Protein AF-A0A0G4P5C7-F1 (afdb_monomer)

Sequence (158 aa):
MKSLSASWAAWSMAIFPAPPMVFSNWACFKCDLNGTFTEAAMAMLKRGLDIGYDRLTLDDCWMVHDCVEDGSLEWDTDKFPHGIPWLANYMKSNGLHLGIYQDPGLRIRRVGASLGGLRYQQPGYDNDPDFLIAGQPSLSWNKEKDPTLRSGLPSVRH

Solvent-accessible surface area (backbone atoms only — not comparable to full-atom values): 9688 Å² total; per-residue (Å²): 137,85,84,80,83,82,80,76,81,78,74,84,80,64,90,58,93,57,87,83,43,67,47,52,42,56,84,80,45,45,67,62,45,65,59,47,58,62,51,52,54,53,52,36,54,77,68,60,44,45,86,54,47,35,31,38,32,49,40,69,72,54,49,48,63,52,32,44,83,87,16,37,79,48,66,32,50,89,50,36,76,74,39,53,44,49,49,32,51,54,35,46,76,72,72,28,40,38,24,38,49,47,62,89,34,84,82,51,44,65,40,61,101,57,78,28,75,62,64,58,71,43,90,88,33,78,42,46,54,76,44,78,44,75,50,61,53,76,66,69,62,50,74,82,73,42,78,73,76,77,69,79,71,83,83,81,76,131

Structure (mmCIF, N/CA/C/O backbone):
data_AF-A0A0G4P5C7-F1
#
_entry.id   AF-A0A0G4P5C7-F1
#
loop_
_atom_site.group_PDB
_atom_site.id
_atom_site.type_symbol
_atom_site.label_atom_id
_atom_site.label_alt_id
_atom_site.label_comp_id
_atom_site.label_asym_id
_atom_site.label_entity_id
_atom_site.label_seq_id
_atom_site.pdbx_PDB_ins_code
_atom_site.Cartn_x
_atom_site.Cartn_y
_atom_site.Cartn_z
_atom_site.occupancy
_atom_site.B_iso_or_equiv
_atom_site.auth_seq_id
_atom_site.auth_comp_id
_atom_site.auth_asym_id
_atom_site.auth_atom_id
_atom_site.pdbx_PDB_model_num
ATOM 1 N N . MET A 1 1 ? 24.346 44.870 28.424 1.00 39.09 1 MET A N 1
ATOM 2 C CA . MET A 1 1 ? 24.377 43.610 27.650 1.00 39.09 1 MET A CA 1
ATOM 3 C C . MET A 1 1 ? 22.936 43.198 27.383 1.00 39.09 1 MET A C 1
ATOM 5 O O . MET A 1 1 ? 22.209 42.982 28.341 1.00 39.09 1 MET A O 1
ATOM 9 N N . LYS A 1 2 ? 22.475 43.221 26.125 1.00 40.78 2 LYS A N 1
ATOM 10 C CA . LYS A 1 2 ? 21.104 42.822 25.764 1.00 40.78 2 LYS A CA 1
ATOM 11 C C . LYS A 1 2 ? 21.109 41.316 25.496 1.00 40.78 2 LYS A C 1
ATOM 13 O O . LYS A 1 2 ? 21.825 40.871 24.606 1.00 40.78 2 LYS A O 1
ATOM 18 N N . SER A 1 3 ? 20.368 40.559 26.300 1.00 46.00 3 SER A N 1
ATOM 19 C CA . SER A 1 3 ? 20.147 39.128 26.082 1.00 46.00 3 SER A CA 1
ATOM 20 C C . SER A 1 3 ? 19.235 38.950 24.868 1.00 46.00 3 SER A C 1
ATOM 22 O O . SER A 1 3 ? 18.125 39.483 24.848 1.00 46.00 3 SER A O 1
ATOM 24 N N . LEU A 1 4 ? 19.719 38.250 23.844 1.00 49.16 4 LEU A N 1
ATOM 25 C CA . LEU A 1 4 ? 18.907 37.787 22.724 1.00 49.16 4 LEU A CA 1
ATOM 26 C C . LEU A 1 4 ? 18.369 36.404 23.099 1.00 49.16 4 LEU A C 1
ATOM 28 O O . LEU A 1 4 ? 19.113 35.427 23.111 1.00 49.16 4 LEU A O 1
ATOM 32 N N . SER A 1 5 ? 17.080 36.330 23.428 1.00 57.31 5 SER A N 1
ATOM 33 C CA . SER A 1 5 ? 16.369 35.056 23.525 1.00 57.31 5 SER A CA 1
ATOM 34 C C . SER A 1 5 ? 16.113 34.545 22.108 1.00 57.31 5 SER A C 1
ATOM 36 O O . SER A 1 5 ? 15.325 35.131 21.366 1.00 57.31 5 SER A O 1
ATOM 38 N N . ALA A 1 6 ? 16.810 33.480 21.714 1.00 53.16 6 ALA A N 1
ATOM 39 C CA . ALA A 1 6 ? 16.470 32.727 20.518 1.00 53.16 6 ALA A CA 1
ATOM 40 C C . ALA A 1 6 ? 15.231 31.878 20.831 1.00 53.16 6 ALA A C 1
ATOM 42 O O . ALA A 1 6 ? 15.302 30.921 21.602 1.00 53.16 6 ALA A O 1
ATOM 43 N N . SER A 1 7 ? 14.088 32.241 20.253 1.00 56.25 7 SER A N 1
ATOM 44 C CA . SER A 1 7 ? 12.918 31.369 20.223 1.00 56.25 7 SER A CA 1
ATOM 45 C C . SER A 1 7 ? 13.143 30.315 19.143 1.00 56.25 7 SER A C 1
ATOM 47 O O . SER A 1 7 ? 13.203 30.610 17.952 1.00 56.25 7 SER A O 1
ATOM 49 N N . TRP A 1 8 ? 13.309 29.068 19.566 1.00 52.06 8 TRP A N 1
ATOM 50 C CA . TRP A 1 8 ? 13.298 27.930 18.660 1.00 52.06 8 TRP A CA 1
ATOM 51 C C . TRP A 1 8 ? 11.832 27.615 18.385 1.00 52.06 8 TRP A C 1
ATOM 53 O O . TRP A 1 8 ? 11.102 27.211 19.290 1.00 52.06 8 TRP A O 1
ATOM 63 N N . ALA A 1 9 ? 11.374 27.845 17.156 1.00 49.97 9 ALA A N 1
ATOM 64 C CA . ALA A 1 9 ? 10.084 27.333 16.724 1.00 49.97 9 ALA A CA 1
ATOM 65 C C . ALA A 1 9 ? 10.159 25.800 16.742 1.00 49.97 9 ALA A C 1
ATOM 67 O O . ALA A 1 9 ? 10.843 25.195 15.916 1.00 49.97 9 ALA A O 1
ATOM 68 N N . ALA A 1 10 ? 9.490 25.174 17.709 1.00 51.12 10 ALA A N 1
ATOM 69 C CA . ALA A 1 10 ? 9.283 23.737 17.709 1.00 51.12 10 ALA A CA 1
ATOM 70 C C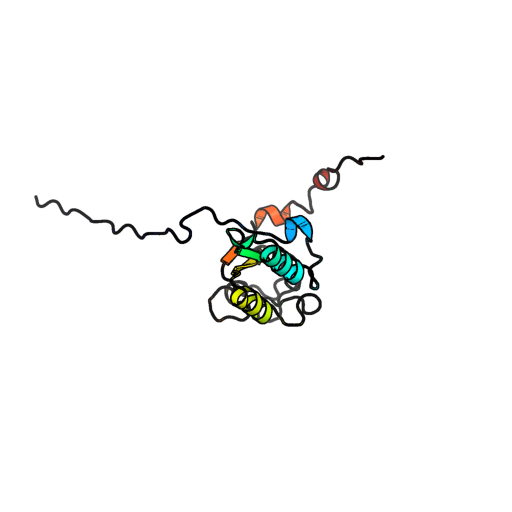 . ALA A 1 10 ? 8.375 23.399 16.521 1.00 51.12 10 ALA A C 1
ATOM 72 O O . ALA A 1 10 ? 7.173 23.662 16.548 1.00 51.12 10 ALA A O 1
ATOM 73 N N . TRP A 1 11 ? 8.953 22.855 15.453 1.00 46.31 11 TRP A N 1
ATOM 74 C CA . TRP A 1 11 ? 8.170 22.199 14.416 1.00 46.31 11 TRP A CA 1
ATOM 75 C C . TRP A 1 11 ? 7.428 21.037 15.074 1.00 46.31 11 TRP A C 1
ATOM 77 O O . TRP A 1 11 ? 8.054 20.122 15.608 1.00 46.31 11 TRP A O 1
ATOM 87 N N . SER A 1 12 ? 6.095 21.084 15.06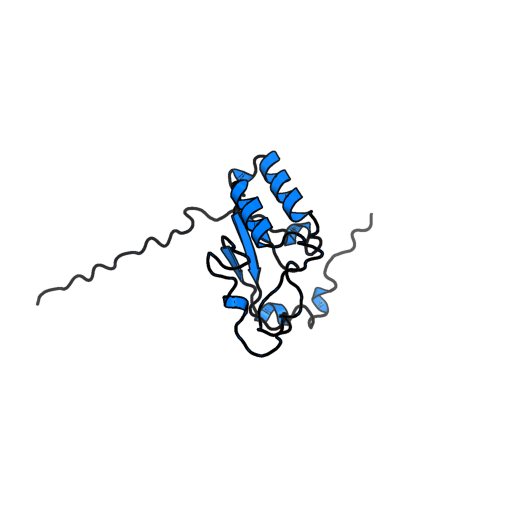9 1.00 50.72 12 SER A N 1
ATOM 88 C CA . SER A 1 12 ? 5.280 19.930 15.439 1.00 50.72 12 SER A CA 1
ATOM 89 C C . SER A 1 12 ? 5.520 18.832 14.401 1.00 50.72 12 SER A C 1
ATOM 91 O O . SER A 1 12 ? 4.889 18.801 13.350 1.00 50.72 12 SER A O 1
ATOM 93 N N . MET A 1 13 ? 6.482 17.951 14.675 1.00 56.03 13 MET A N 1
ATOM 94 C CA . MET A 1 13 ? 6.804 16.772 13.864 1.00 56.03 13 MET A CA 1
ATOM 95 C C . MET A 1 13 ? 5.882 15.586 14.183 1.00 56.03 13 MET A C 1
ATOM 97 O O . MET A 1 13 ? 6.272 14.433 14.019 1.00 56.03 13 MET A O 1
ATOM 101 N N . ALA A 1 14 ? 4.665 15.821 14.673 1.00 59.22 14 ALA A N 1
ATOM 102 C CA . ALA A 1 14 ? 3.722 14.736 14.914 1.00 59.22 14 ALA A CA 1
ATOM 103 C C . ALA A 1 14 ? 2.967 14.409 13.615 1.00 59.22 14 ALA A C 1
ATOM 105 O O . ALA A 1 14 ? 1.800 14.750 13.462 1.00 59.22 14 ALA A O 1
ATOM 106 N N . ILE A 1 15 ? 3.651 13.750 12.672 1.00 63.88 15 ILE A N 1
ATOM 107 C CA . ILE A 1 15 ? 3.028 13.154 11.471 1.00 63.88 15 ILE A CA 1
ATOM 108 C C . ILE A 1 15 ? 2.060 12.023 11.879 1.00 63.88 15 ILE A C 1
ATOM 110 O O . ILE A 1 15 ? 1.100 11.742 11.169 1.00 63.88 15 ILE A O 1
ATOM 114 N N . PHE A 1 16 ? 2.254 11.438 13.069 1.00 63.81 16 PHE A N 1
ATOM 115 C CA . PHE A 1 16 ? 1.348 10.463 13.672 1.00 63.81 16 PHE A CA 1
ATOM 116 C C . PHE A 1 16 ? 1.098 10.803 15.152 1.00 63.81 16 PHE A C 1
ATOM 118 O O . PHE A 1 16 ? 2.036 10.748 15.949 1.00 63.81 16 PHE A O 1
ATOM 125 N N . PRO A 1 17 ? -0.138 11.162 15.551 1.00 72.19 17 PRO A N 1
ATOM 126 C CA . PRO A 1 17 ? -0.463 11.504 16.940 1.00 72.19 17 PRO A CA 1
ATOM 127 C C . PRO A 1 17 ? -0.504 10.283 17.879 1.00 72.19 17 PRO A C 1
ATOM 129 O O . PRO A 1 17 ? -0.503 10.445 19.097 1.00 72.19 17 PRO A O 1
ATOM 132 N N . ALA A 1 18 ? -0.524 9.071 17.322 1.00 78.06 18 ALA A N 1
ATOM 133 C CA . ALA A 1 18 ? -0.453 7.796 18.027 1.00 78.06 18 ALA A CA 1
ATOM 134 C C . ALA A 1 18 ? 0.453 6.827 17.243 1.00 78.06 18 ALA A C 1
ATOM 136 O O . ALA A 1 18 ? 0.679 7.058 16.050 1.00 78.06 18 ALA A O 1
ATOM 137 N N . PRO A 1 19 ? 0.97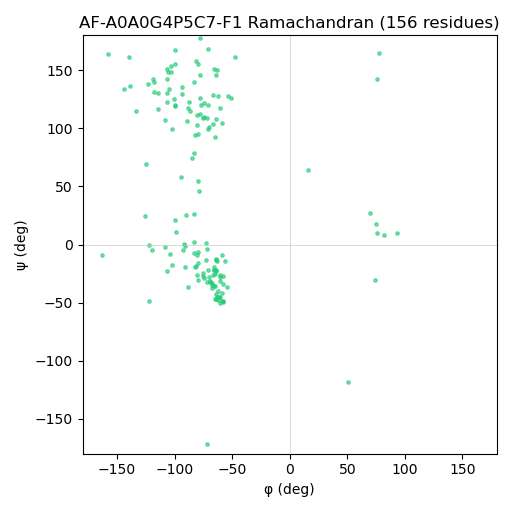2 5.748 17.863 1.00 82.81 19 PRO A N 1
ATOM 138 C CA . PRO A 1 19 ? 1.693 4.715 17.126 1.00 82.81 19 PRO A CA 1
ATOM 139 C C . PRO A 1 19 ? 0.835 4.202 15.959 1.00 82.81 19 PRO A C 1
ATOM 141 O O . PRO A 1 19 ? -0.318 3.831 16.191 1.00 82.81 19 PRO A O 1
ATOM 144 N N . PRO A 1 20 ? 1.351 4.183 14.718 1.00 83.19 20 PRO A N 1
ATOM 145 C CA . PRO A 1 20 ? 0.582 3.679 13.591 1.00 83.19 20 PRO A CA 1
ATOM 146 C C . P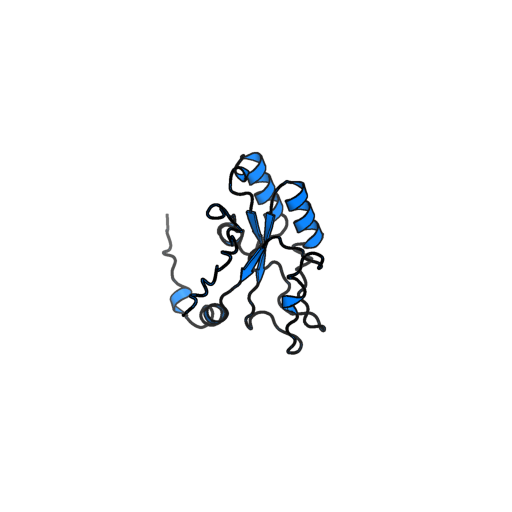RO A 1 20 ? 0.358 2.176 13.775 1.00 83.19 20 PRO A C 1
ATOM 148 O O . PRO A 1 20 ? 1.313 1.428 13.995 1.00 83.19 20 PRO A O 1
ATOM 151 N N . MET A 1 21 ? -0.893 1.723 13.679 1.00 88.38 21 MET A N 1
ATOM 152 C CA . MET A 1 21 ? -1.178 0.294 13.574 1.00 88.38 21 MET A CA 1
ATOM 153 C C . MET A 1 21 ? -1.283 -0.067 12.102 1.00 88.38 21 MET A C 1
ATOM 155 O O . MET A 1 21 ? -1.941 0.609 11.315 1.00 88.38 21 MET A O 1
ATOM 159 N N . VAL A 1 22 ? -0.559 -1.111 11.727 1.00 89.31 22 VAL A N 1
ATOM 160 C CA . VAL A 1 22 ? -0.265 -1.401 10.333 1.00 89.31 22 VAL A CA 1
ATOM 161 C C . VAL A 1 22 ? -0.389 -2.898 10.105 1.00 89.31 22 VAL A C 1
ATOM 163 O O . VAL A 1 22 ? 0.092 -3.697 10.910 1.00 89.31 22 VAL A O 1
ATOM 166 N N . PHE A 1 23 ? -1.027 -3.280 9.005 1.00 91.38 23 PHE A N 1
ATOM 167 C CA . PHE A 1 23 ? -1.003 -4.650 8.509 1.00 91.38 23 PHE A CA 1
ATOM 168 C C . PHE A 1 23 ? 0.117 -4.820 7.477 1.00 91.38 23 PHE A C 1
ATOM 170 O O . PHE A 1 23 ? 0.241 -3.995 6.580 1.00 91.38 23 PHE A O 1
ATOM 177 N N . SER A 1 24 ? 0.888 -5.908 7.562 1.00 91.75 24 SER A N 1
ATOM 178 C CA . SER A 1 24 ? 1.869 -6.289 6.535 1.00 91.75 24 SER A CA 1
ATOM 179 C C . SER A 1 24 ? 1.520 -7.640 5.929 1.00 91.75 24 SER A C 1
ATOM 181 O O . SER A 1 24 ? 1.320 -8.615 6.659 1.00 91.75 24 SER A O 1
ATOM 183 N N . ASN A 1 25 ? 1.518 -7.730 4.593 1.00 91.12 25 ASN A N 1
ATOM 184 C CA . ASN A 1 25 ? 1.343 -9.009 3.901 1.00 91.12 25 ASN A CA 1
ATOM 185 C C . ASN A 1 25 ? 2.442 -10.014 4.257 1.00 91.12 25 ASN A C 1
ATOM 187 O O . ASN A 1 25 ? 2.187 -11.215 4.203 1.00 91.12 25 ASN A O 1
ATOM 191 N N . TRP A 1 26 ? 3.643 -9.571 4.644 1.00 89.00 26 TRP A N 1
ATOM 192 C CA . TRP A 1 26 ? 4.754 -10.479 4.928 1.00 89.00 26 TRP A CA 1
ATOM 193 C C . TRP A 1 26 ? 4.449 -11.450 6.073 1.00 89.00 26 TRP A C 1
ATOM 195 O O . TRP A 1 26 ? 4.895 -12.598 6.060 1.00 89.00 26 TRP A O 1
ATOM 205 N N . ALA A 1 27 ? 3.641 -11.010 7.042 1.00 87.94 27 ALA A N 1
ATOM 206 C CA . ALA A 1 27 ? 3.256 -11.815 8.195 1.00 87.94 27 ALA A CA 1
ATOM 207 C C . ALA A 1 27 ? 2.381 -13.026 7.826 1.00 87.94 27 ALA A C 1
ATOM 209 O O . ALA A 1 27 ? 2.394 -14.024 8.547 1.00 87.94 27 ALA A O 1
ATOM 210 N N . CYS A 1 28 ? 1.638 -12.956 6.717 1.00 86.56 28 CYS A N 1
ATOM 211 C CA . CYS A 1 28 ? 0.664 -13.984 6.334 1.00 86.56 28 CYS A CA 1
ATOM 212 C C . CYS A 1 28 ? 0.948 -14.595 4.960 1.00 86.56 28 CYS A C 1
ATOM 214 O O . CYS A 1 28 ? 0.956 -15.814 4.817 1.00 86.56 28 CYS A O 1
ATOM 216 N N . PHE A 1 29 ? 1.189 -13.752 3.961 1.00 88.69 29 PHE A N 1
ATOM 217 C CA . PHE A 1 29 ? 1.199 -14.123 2.547 1.00 88.69 29 PHE A CA 1
ATOM 218 C C . PHE A 1 29 ? 2.605 -14.172 1.951 1.00 88.69 29 PHE A C 1
ATOM 220 O O . PHE A 1 29 ? 2.836 -14.874 0.968 1.00 88.69 29 PHE A O 1
ATOM 227 N N . LYS A 1 30 ? 3.575 -13.464 2.549 1.00 90.44 30 LYS A N 1
ATOM 228 C CA . LYS A 1 30 ? 4.916 -13.293 1.965 1.00 90.44 30 LYS A CA 1
ATOM 229 C C . LYS A 1 30 ? 4.770 -12.814 0.509 1.00 90.44 30 LYS A C 1
ATOM 231 O O . LYS A 1 30 ? 4.170 -11.767 0.289 1.00 90.44 30 LYS A O 1
ATOM 236 N N . CYS A 1 31 ? 5.252 -13.598 -0.457 1.00 89.06 31 CYS A N 1
ATOM 237 C CA . CYS A 1 31 ? 5.253 -13.276 -1.885 1.00 89.06 31 CYS A CA 1
ATOM 238 C C . CYS A 1 31 ? 4.016 -13.774 -2.656 1.00 89.06 31 CYS A C 1
ATOM 240 O O . CYS A 1 31 ? 3.945 -13.564 -3.867 1.00 89.06 31 CYS A O 1
ATOM 242 N N . ASP A 1 32 ? 3.058 -14.430 -1.992 1.00 90.81 32 ASP A N 1
ATOM 243 C CA . ASP A 1 32 ? 1.804 -14.880 -2.607 1.00 90.81 32 ASP A CA 1
ATOM 244 C C . ASP A 1 32 ? 0.782 -13.734 -2.644 1.00 90.81 32 ASP A C 1
ATOM 246 O O . ASP A 1 32 ? -0.069 -13.604 -1.764 1.00 90.81 32 ASP A O 1
ATOM 250 N N . LEU A 1 33 ? 0.950 -12.835 -3.618 1.00 88.12 33 LEU A N 1
ATOM 251 C CA . LEU A 1 33 ? 0.297 -11.519 -3.671 1.00 88.12 33 LEU A CA 1
ATOM 252 C C . LEU A 1 33 ? -0.797 -11.379 -4.738 1.00 88.12 33 LEU A C 1
ATOM 254 O O . LEU A 1 33 ? -1.408 -10.315 -4.837 1.00 88.12 33 LEU A O 1
ATOM 258 N N . ASN A 1 34 ? -1.044 -12.412 -5.545 1.00 85.69 34 ASN A N 1
ATOM 259 C CA . ASN A 1 34 ? -1.989 -12.330 -6.657 1.00 85.69 34 ASN A CA 1
ATOM 260 C C . ASN A 1 34 ? -3.435 -12.254 -6.128 1.00 85.69 34 ASN A C 1
ATOM 262 O O . ASN A 1 34 ? -4.003 -13.257 -5.703 1.00 85.69 34 ASN A O 1
ATOM 266 N N . GLY A 1 35 ? -4.002 -11.044 -6.069 1.00 82.88 35 GLY A N 1
ATOM 267 C CA . GLY A 1 35 ? -5.345 -10.758 -5.536 1.00 82.88 35 GLY A CA 1
ATOM 268 C C . GLY A 1 35 ? -5.469 -10.806 -4.003 1.00 82.88 35 GLY A C 1
ATOM 269 O O . GLY A 1 35 ? -6.217 -10.016 -3.415 1.00 82.88 35 GLY A O 1
ATOM 270 N N . THR A 1 36 ? -4.673 -11.645 -3.338 1.00 88.62 36 THR A N 1
ATOM 271 C CA . THR A 1 36 ? -4.694 -11.876 -1.880 1.00 88.62 36 THR A CA 1
ATOM 272 C C . THR A 1 36 ? -4.538 -10.593 -1.060 1.00 88.62 36 THR A C 1
ATOM 274 O O . THR A 1 36 ? -5.198 -10.428 -0.033 1.00 88.62 36 THR A O 1
ATOM 277 N N . PHE A 1 37 ? -3.717 -9.642 -1.519 1.00 92.06 37 PHE A N 1
ATOM 278 C CA . PHE A 1 37 ? -3.506 -8.374 -0.819 1.00 92.06 37 PHE A CA 1
ATOM 279 C C . PHE A 1 37 ? -4.782 -7.521 -0.762 1.00 92.06 37 PHE A C 1
ATOM 281 O O . PHE A 1 37 ? -5.163 -7.030 0.303 1.00 92.06 37 PHE A O 1
ATOM 288 N N . THR A 1 38 ? -5.483 -7.381 -1.891 1.00 93.00 38 THR A N 1
ATOM 289 C CA . THR A 1 38 ? -6.749 -6.636 -1.948 1.00 93.00 38 THR A CA 1
ATOM 290 C C . THR A 1 38 ? -7.860 -7.338 -1.175 1.00 93.00 38 THR A C 1
ATOM 292 O O . THR A 1 38 ? -8.635 -6.678 -0.484 1.00 93.00 38 THR A O 1
ATOM 295 N N . GLU A 1 39 ? -7.915 -8.670 -1.216 1.00 94.19 39 GLU A N 1
ATOM 296 C CA . GLU A 1 39 ? -8.894 -9.449 -0.454 1.00 94.19 39 GLU A CA 1
ATOM 297 C C . GLU A 1 39 ? -8.698 -9.292 1.056 1.00 94.19 39 GLU A C 1
ATOM 299 O O . GLU A 1 39 ? -9.669 -9.082 1.787 1.00 94.19 39 GLU A O 1
ATOM 304 N N . ALA A 1 40 ? -7.447 -9.327 1.525 1.00 92.94 40 ALA A N 1
ATOM 305 C CA . ALA A 1 40 ? -7.115 -9.097 2.926 1.00 92.94 40 ALA A CA 1
ATOM 306 C C . ALA A 1 40 ? -7.545 -7.697 3.384 1.00 92.94 40 ALA A C 1
ATOM 308 O O . ALA A 1 40 ? -8.192 -7.569 4.426 1.00 92.94 40 ALA A O 1
ATOM 309 N N . ALA A 1 41 ? -7.269 -6.667 2.577 1.00 93.44 41 ALA A N 1
ATOM 310 C CA . ALA A 1 4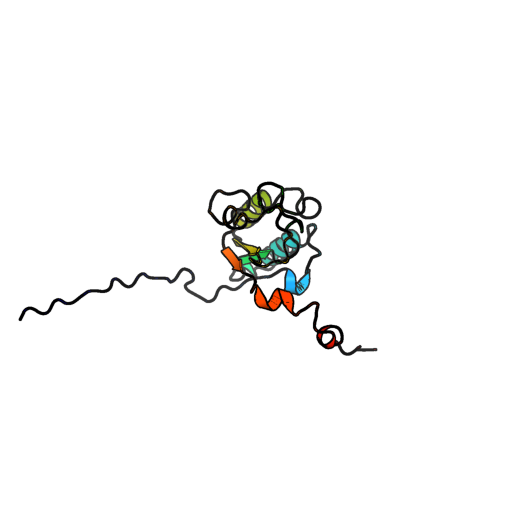1 ? -7.685 -5.296 2.861 1.00 93.44 41 ALA A CA 1
ATOM 311 C C . ALA A 1 41 ? -9.209 -5.177 3.012 1.00 93.44 41 ALA A C 1
ATOM 313 O O . ALA A 1 41 ? -9.710 -4.647 4.004 1.00 93.44 41 ALA A O 1
ATOM 314 N N . MET A 1 42 ? -9.967 -5.744 2.072 1.00 95.12 42 MET A N 1
ATOM 315 C CA . MET A 1 42 ? -11.431 -5.711 2.129 1.00 95.12 42 MET A CA 1
ATOM 316 C C . MET A 1 42 ? -11.983 -6.537 3.297 1.00 95.12 42 MET A C 1
ATOM 318 O O . MET A 1 42 ? -12.981 -6.162 3.916 1.00 95.12 42 MET A O 1
ATOM 322 N N . ALA A 1 43 ? -11.333 -7.650 3.646 1.00 94.75 43 ALA A N 1
ATOM 323 C CA . ALA A 1 43 ? -11.704 -8.444 4.810 1.00 94.75 43 ALA A CA 1
ATOM 324 C C . ALA A 1 43 ? -11.481 -7.681 6.127 1.00 94.75 43 ALA A C 1
ATOM 326 O O . ALA A 1 43 ? -12.292 -7.828 7.044 1.00 94.75 43 ALA A O 1
ATOM 327 N N . MET A 1 44 ? -10.428 -6.862 6.222 1.00 93.00 44 MET A N 1
ATOM 328 C CA . MET A 1 44 ? -10.181 -5.990 7.376 1.00 93.00 44 MET A CA 1
ATOM 329 C C . MET A 1 44 ? -11.282 -4.937 7.531 1.00 93.00 44 MET A C 1
ATOM 331 O O . MET A 1 44 ? -11.838 -4.824 8.624 1.00 93.00 44 MET A O 1
ATOM 335 N N . LEU A 1 45 ? -11.663 -4.260 6.438 1.00 94.38 45 LEU A N 1
ATOM 336 C CA . LEU A 1 45 ? -12.782 -3.305 6.420 1.00 94.38 45 LEU A CA 1
ATOM 337 C C . LEU A 1 45 ? -14.092 -3.967 6.854 1.00 94.38 45 LEU A C 1
ATOM 339 O O . LEU A 1 45 ? -14.784 -3.501 7.753 1.00 94.38 45 LEU A O 1
ATOM 343 N N . LYS A 1 46 ? -14.419 -5.124 6.266 1.00 95.94 46 LYS A N 1
ATOM 344 C CA . LYS A 1 46 ? -15.652 -5.860 6.586 1.00 95.94 46 LYS A CA 1
ATOM 345 C C . LYS A 1 46 ? -15.729 -6.278 8.058 1.00 95.94 46 LYS A C 1
ATOM 347 O O . LYS A 1 46 ? -16.824 -6.462 8.587 1.00 95.94 46 LYS A O 1
ATOM 352 N N . ARG A 1 47 ? -14.581 -6.472 8.709 1.00 95.56 47 ARG A N 1
ATOM 353 C CA . ARG A 1 47 ? -14.475 -6.839 10.128 1.00 95.56 47 ARG A CA 1
ATOM 354 C C . ARG A 1 47 ? -14.367 -5.626 11.058 1.00 95.56 47 ARG A C 1
ATOM 356 O O . ARG A 1 47 ? -14.316 -5.833 12.266 1.00 95.56 47 ARG A O 1
ATOM 363 N N . GLY A 1 48 ? -14.344 -4.403 10.524 1.00 93.69 48 GLY A N 1
ATOM 364 C CA . GLY A 1 48 ? -14.231 -3.171 11.304 1.00 93.69 48 GLY A CA 1
ATOM 365 C C . GLY A 1 48 ? -12.859 -2.980 11.951 1.00 93.69 48 GLY A C 1
ATOM 366 O O . GLY A 1 48 ? -12.770 -2.387 13.022 1.00 93.69 48 GLY A O 1
ATOM 367 N N . LEU A 1 49 ? -11.793 -3.548 11.372 1.00 92.88 49 LEU A N 1
ATOM 368 C CA . LEU A 1 49 ? -10.430 -3.402 11.904 1.00 92.88 49 LEU A CA 1
ATOM 369 C C . LEU A 1 49 ? -9.795 -2.055 11.532 1.00 92.88 49 LEU A C 1
ATOM 371 O O . LEU A 1 49 ? -8.821 -1.637 12.155 1.00 92.88 49 LEU A O 1
ATOM 375 N N . ASP A 1 50 ? -10.370 -1.359 10.560 1.00 88.81 50 ASP A N 1
ATOM 376 C CA . ASP A 1 50 ? -9.991 -0.027 10.090 1.00 88.81 50 ASP A CA 1
ATOM 377 C C . ASP A 1 50 ? -10.142 1.074 11.142 1.00 88.81 50 ASP A C 1
ATOM 379 O O . ASP A 1 50 ? -9.509 2.116 11.021 1.00 88.81 50 ASP A O 1
ATOM 383 N N . ILE A 1 51 ? -10.848 0.807 12.250 1.00 88.56 51 ILE A N 1
ATOM 384 C CA . ILE A 1 51 ? -10.885 1.686 13.436 1.00 88.56 51 ILE A CA 1
ATOM 385 C C . ILE A 1 51 ? -9.503 1.939 14.060 1.00 88.56 51 ILE A C 1
ATOM 387 O O . ILE A 1 51 ? -9.361 2.776 14.951 1.00 88.56 51 ILE A O 1
ATOM 391 N N . GLY A 1 52 ? -8.481 1.221 13.598 1.00 87.81 52 GLY A N 1
ATOM 392 C CA . GLY A 1 52 ? -7.112 1.667 13.768 1.00 87.81 52 GLY A CA 1
ATOM 393 C C . GLY A 1 52 ? -6.078 0.991 12.865 1.00 87.81 52 GLY A C 1
ATOM 394 O O . GLY A 1 52 ? -4.957 1.479 12.818 1.00 87.81 52 GLY A O 1
ATOM 395 N N . TYR A 1 53 ? -6.424 -0.071 12.127 1.00 89.94 53 TYR A N 1
ATOM 396 C CA . TYR A 1 53 ? -5.598 -0.642 11.054 1.00 89.94 53 TYR A CA 1
ATOM 397 C C . TYR A 1 53 ? -5.998 -0.079 9.681 1.00 89.94 53 TYR A C 1
ATOM 399 O O . TYR A 1 53 ? -6.366 -0.816 8.767 1.00 89.94 53 TYR A O 1
ATOM 407 N N . ASP A 1 54 ? -5.935 1.240 9.544 1.00 90.50 54 ASP A N 1
ATOM 408 C CA .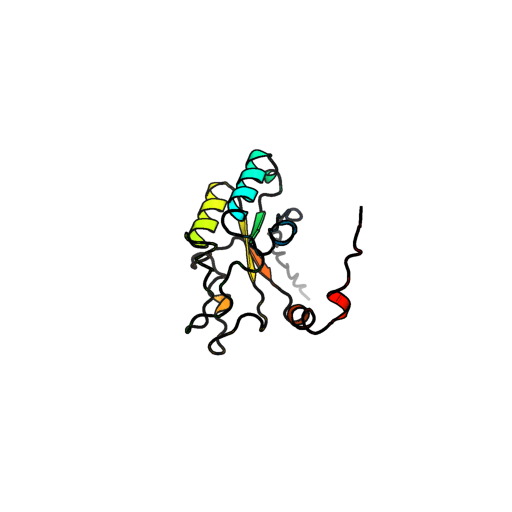 ASP A 1 54 ? -6.185 1.978 8.297 1.00 90.50 54 ASP A CA 1
ATOM 409 C C . ASP A 1 54 ? -4.977 1.961 7.338 1.00 90.50 54 ASP A C 1
ATOM 411 O O . ASP A 1 54 ? -5.069 2.440 6.212 1.00 90.50 54 ASP A O 1
ATOM 415 N N . ARG A 1 55 ? -3.831 1.417 7.765 1.00 91.69 55 ARG A N 1
ATOM 416 C CA . ARG A 1 55 ? -2.574 1.360 7.006 1.00 91.69 55 ARG A CA 1
ATOM 417 C C . ARG A 1 55 ? -2.198 -0.073 6.661 1.00 91.69 55 ARG A C 1
ATOM 419 O O . ARG A 1 55 ? -2.114 -0.935 7.539 1.00 91.69 55 ARG A O 1
ATOM 426 N N . LEU A 1 56 ? -1.892 -0.310 5.389 1.00 93.31 56 LEU A N 1
ATOM 427 C CA . LEU A 1 56 ? -1.423 -1.596 4.885 1.00 93.31 56 LEU A CA 1
ATOM 428 C C . LEU A 1 56 ? -0.080 -1.429 4.191 1.00 93.31 56 LEU A C 1
ATOM 430 O O . LEU A 1 56 ? 0.111 -0.491 3.425 1.00 93.31 56 LEU A O 1
ATOM 434 N N . THR A 1 57 ? 0.836 -2.360 4.423 1.00 92.00 57 THR A N 1
ATOM 435 C CA . THR A 1 57 ? 2.136 -2.392 3.756 1.00 92.00 57 THR A CA 1
ATOM 436 C C . THR A 1 57 ? 2.173 -3.501 2.743 1.00 92.00 57 THR A C 1
ATOM 438 O O . THR A 1 57 ? 2.013 -4.671 3.101 1.00 92.00 57 THR A O 1
ATOM 441 N N . LEU A 1 58 ? 2.454 -3.114 1.509 1.00 92.00 58 LEU A N 1
ATOM 442 C CA . LEU A 1 58 ? 2.912 -4.006 0.472 1.00 92.00 58 LEU A CA 1
ATOM 443 C C . LEU A 1 58 ? 4.425 -4.207 0.637 1.00 92.00 58 LEU A C 1
ATOM 445 O O . LEU A 1 58 ? 5.238 -3.381 0.225 1.00 92.00 58 LEU A O 1
ATOM 449 N N . ASP A 1 59 ? 4.770 -5.276 1.342 1.00 89.12 59 ASP A N 1
ATOM 450 C CA . ASP A 1 59 ? 6.124 -5.745 1.621 1.00 89.12 59 ASP A CA 1
ATOM 451 C C . ASP A 1 59 ? 6.785 -6.349 0.363 1.00 89.12 59 ASP A C 1
ATOM 453 O O . ASP A 1 59 ? 6.248 -6.235 -0.737 1.00 89.12 59 ASP A O 1
ATOM 457 N N . ASP A 1 60 ? 7.955 -6.970 0.511 1.00 83.00 60 ASP A N 1
ATOM 458 C CA . ASP A 1 60 ? 8.773 -7.527 -0.576 1.00 83.00 60 ASP A CA 1
ATOM 459 C C . ASP A 1 60 ? 7.979 -8.401 -1.583 1.00 83.00 60 ASP A C 1
ATOM 461 O O . ASP A 1 60 ? 6.891 -8.904 -1.294 1.00 83.00 60 ASP A O 1
ATOM 465 N N . CYS A 1 61 ? 8.555 -8.614 -2.772 1.00 86.38 61 CYS A N 1
ATOM 466 C CA . CYS A 1 61 ? 7.988 -9.355 -3.911 1.00 86.38 61 CYS A CA 1
ATOM 467 C C . CYS A 1 61 ? 6.904 -8.643 -4.747 1.00 86.38 61 CYS A C 1
ATOM 469 O O . CYS A 1 61 ? 6.310 -9.295 -5.616 1.00 86.38 61 CYS A O 1
ATOM 471 N N . TRP A 1 62 ? 6.664 -7.340 -4.547 1.00 86.88 62 TRP A N 1
ATOM 472 C CA . TRP A 1 62 ? 5.760 -6.548 -5.401 1.00 86.88 62 TRP A CA 1
ATOM 473 C C . TRP A 1 62 ? 6.386 -6.066 -6.714 1.00 86.88 62 TRP A C 1
ATOM 475 O O . TRP A 1 62 ? 5.684 -5.833 -7.697 1.00 86.88 62 TRP A O 1
ATOM 485 N N . MET A 1 63 ? 7.707 -5.920 -6.715 1.00 83.00 63 MET A N 1
ATOM 486 C CA . MET A 1 63 ? 8.503 -5.440 -7.836 1.00 83.00 63 MET A CA 1
ATOM 487 C C . MET A 1 63 ? 9.156 -6.586 -8.606 1.00 83.00 63 MET A C 1
ATOM 489 O O . MET A 1 63 ? 9.407 -7.658 -8.046 1.00 83.00 63 MET A O 1
ATOM 493 N N . VAL A 1 64 ? 9.466 -6.349 -9.881 1.00 79.81 64 VAL A N 1
ATOM 494 C CA . VAL A 1 64 ? 10.372 -7.231 -10.624 1.00 79.81 64 VAL A CA 1
ATOM 495 C C . VAL A 1 64 ? 11.779 -7.162 -10.020 1.00 79.81 64 VAL A C 1
ATOM 497 O O . VAL A 1 64 ? 12.181 -6.159 -9.430 1.00 79.81 64 VAL A O 1
ATOM 500 N N . HIS A 1 65 ? 12.532 -8.255 -10.133 1.00 69.31 65 HIS A N 1
ATOM 501 C CA . HIS A 1 65 ? 13.848 -8.375 -9.495 1.00 69.31 65 HIS A CA 1
ATOM 502 C C . HIS A 1 65 ? 14.911 -7.451 -10.120 1.00 69.31 65 HIS A C 1
ATOM 504 O O . HIS A 1 65 ? 15.828 -6.979 -9.438 1.00 69.31 65 HIS A O 1
ATOM 510 N N . ASP A 1 66 ? 14.790 -7.199 -11.420 1.00 68.06 66 ASP A N 1
ATOM 511 C CA . ASP A 1 66 ? 15.752 -6.424 -12.190 1.00 68.06 66 ASP A CA 1
ATOM 512 C C . ASP A 1 66 ? 15.178 -5.033 -12.476 1.00 68.06 66 ASP A C 1
ATOM 514 O O . ASP A 1 66 ? 14.027 -4.902 -12.886 1.00 68.06 66 ASP A O 1
ATOM 518 N N . CYS A 1 67 ? 15.982 -3.987 -12.266 1.00 65.88 67 CYS A N 1
ATOM 519 C CA . CYS A 1 67 ? 15.620 -2.654 -12.743 1.00 65.88 67 CYS A CA 1
ATOM 520 C C . CYS A 1 67 ? 15.555 -2.662 -14.271 1.00 65.88 67 CYS A C 1
ATOM 522 O O . CYS A 1 67 ? 16.387 -3.298 -14.925 1.00 65.88 67 CYS A O 1
ATOM 524 N N . VAL A 1 68 ? 14.647 -1.875 -14.837 1.00 65.88 68 VAL A N 1
ATOM 525 C CA . VAL A 1 68 ? 14.672 -1.584 -16.274 1.00 65.88 68 VAL A CA 1
ATOM 526 C C . VAL A 1 68 ? 15.849 -0.661 -16.629 1.00 65.88 68 VAL A C 1
ATOM 528 O O . VAL A 1 68 ? 16.538 -0.135 -15.750 1.00 65.88 68 VAL A O 1
ATOM 531 N N . GLU A 1 69 ? 16.132 -0.504 -17.926 1.00 63.69 69 GLU A N 1
ATOM 532 C CA . GLU A 1 69 ? 17.372 0.108 -18.441 1.00 63.69 69 GLU A CA 1
ATOM 533 C C . GLU A 1 69 ? 17.645 1.541 -17.955 1.00 63.69 69 GLU A C 1
ATOM 535 O O . GLU A 1 69 ? 18.802 1.951 -17.863 1.00 63.69 69 GLU A O 1
ATOM 540 N N . ASP A 1 70 ? 16.607 2.305 -17.614 1.00 64.38 70 ASP A N 1
ATOM 541 C CA . ASP A 1 70 ? 16.728 3.667 -17.080 1.00 64.38 70 ASP A CA 1
ATOM 542 C C . ASP A 1 70 ? 17.001 3.709 -15.558 1.00 64.38 70 ASP A C 1
ATOM 544 O O . ASP A 1 70 ? 17.139 4.785 -14.961 1.00 64.38 70 ASP A O 1
ATOM 548 N N . GLY A 1 71 ? 17.140 2.535 -14.932 1.00 62.81 71 GLY A N 1
ATOM 549 C CA . GLY A 1 71 ? 17.370 2.341 -13.503 1.00 62.81 71 GLY A CA 1
ATOM 550 C C . GLY A 1 71 ? 16.095 2.402 -12.660 1.00 62.81 71 GLY A C 1
ATOM 551 O O . GLY A 1 71 ? 16.186 2.443 -11.430 1.00 62.81 71 GLY A O 1
ATOM 552 N N . SER A 1 72 ? 14.926 2.448 -13.298 1.00 67.56 72 SER A N 1
ATOM 553 C CA . SER A 1 72 ? 13.628 2.558 -12.645 1.00 67.56 72 SER A CA 1
ATOM 554 C C . SER A 1 72 ? 13.122 1.192 -12.128 1.00 67.56 72 SER A C 1
ATOM 556 O O . SER A 1 72 ? 13.637 0.132 -12.503 1.00 67.56 72 SER A O 1
ATOM 558 N N . LEU A 1 73 ? 12.206 1.218 -11.150 1.00 73.38 73 LEU A N 1
ATOM 559 C CA . LEU A 1 73 ? 11.617 0.021 -10.542 1.00 73.38 73 LEU A CA 1
ATOM 560 C C . LEU A 1 73 ? 10.243 -0.213 -11.156 1.00 73.38 73 LEU A C 1
ATOM 562 O O . LEU A 1 73 ? 9.386 0.662 -11.074 1.00 73.38 73 LEU A O 1
ATOM 566 N N . GLU A 1 74 ? 10.019 -1.407 -11.691 1.00 78.94 74 GLU A N 1
ATOM 567 C CA . GLU A 1 74 ? 8.708 -1.816 -12.190 1.00 78.94 74 GLU A CA 1
ATOM 568 C C . GLU A 1 74 ? 8.043 -2.820 -11.246 1.00 78.94 74 GLU A C 1
ATOM 570 O O . GLU A 1 74 ? 8.704 -3.578 -10.527 1.00 78.94 74 GLU A O 1
ATOM 575 N N . TRP A 1 75 ? 6.711 -2.822 -11.234 1.00 86.25 75 TRP A N 1
ATOM 576 C CA . TRP A 1 75 ? 5.945 -3.833 -10.514 1.00 86.25 75 TRP A CA 1
ATOM 577 C C . TRP A 1 75 ? 5.863 -5.132 -11.311 1.00 86.25 75 TRP A C 1
ATOM 579 O O . TRP A 1 75 ? 5.931 -5.153 -12.538 1.00 86.25 75 TRP A O 1
ATOM 589 N N . ASP A 1 76 ? 5.666 -6.231 -10.597 1.00 87.94 76 ASP A N 1
ATOM 590 C CA . ASP A 1 76 ? 5.377 -7.525 -11.201 1.00 87.94 76 ASP A CA 1
ATOM 591 C C . ASP A 1 76 ? 3.946 -7.515 -11.771 1.00 87.94 76 ASP A C 1
ATOM 593 O O . ASP A 1 76 ? 2.966 -7.477 -11.021 1.00 87.94 76 ASP A O 1
ATOM 597 N N . THR A 1 77 ? 3.815 -7.498 -13.099 1.00 90.25 77 THR A N 1
ATOM 598 C CA . THR A 1 77 ? 2.514 -7.406 -13.787 1.00 90.25 77 THR A CA 1
ATOM 599 C C . THR A 1 77 ? 1.672 -8.674 -13.672 1.00 90.25 77 THR A C 1
ATOM 601 O O . THR A 1 77 ? 0.448 -8.578 -13.755 1.00 90.25 77 THR A O 1
ATOM 604 N N . ASP A 1 78 ? 2.276 -9.833 -13.393 1.00 90.38 78 ASP A N 1
ATOM 605 C CA . ASP A 1 78 ? 1.528 -11.071 -13.148 1.00 90.38 78 ASP A CA 1
ATOM 606 C C . ASP A 1 78 ? 0.817 -11.023 -11.787 1.00 90.38 78 ASP A C 1
ATOM 608 O O . ASP A 1 78 ? -0.271 -11.578 -11.620 1.00 90.38 78 ASP A O 1
ATOM 612 N N . LYS A 1 79 ? 1.412 -10.331 -10.806 1.00 89.56 79 LYS A N 1
ATOM 613 C CA . LYS A 1 79 ? 0.820 -10.125 -9.471 1.00 89.56 79 LYS A CA 1
ATOM 614 C C . LYS A 1 79 ? -0.070 -8.887 -9.406 1.00 89.56 79 LYS A C 1
ATOM 616 O O . LYS A 1 79 ? -1.085 -8.897 -8.713 1.00 89.56 79 LYS A O 1
ATOM 621 N N . PHE A 1 80 ? 0.311 -7.827 -10.117 1.00 91.44 80 PHE A N 1
ATOM 622 C CA . PHE A 1 80 ? -0.370 -6.533 -10.141 1.00 91.44 80 PHE A CA 1
ATOM 623 C C . PHE A 1 80 ? -0.728 -6.142 -11.582 1.00 91.44 80 PHE A C 1
ATOM 625 O O . PHE A 1 80 ? -0.176 -5.178 -12.117 1.00 91.44 80 PHE A O 1
ATOM 632 N N . PRO A 1 81 ? -1.686 -6.838 -12.224 1.00 92.12 81 PRO A N 1
ATOM 633 C CA . PRO A 1 81 ? -2.046 -6.595 -13.626 1.00 92.12 81 PRO A CA 1
ATOM 634 C C . PRO A 1 81 ? -2.670 -5.213 -13.867 1.00 92.12 81 PRO A C 1
ATOM 636 O O . PRO A 1 81 ? -2.636 -4.697 -14.980 1.00 92.12 81 PRO A O 1
ATOM 639 N N . HIS A 1 82 ? -3.225 -4.591 -12.824 1.00 91.88 82 HIS A N 1
ATOM 640 C CA . HIS A 1 82 ? -3.741 -3.218 -12.867 1.00 91.88 82 HIS A CA 1
ATOM 641 C C . HIS A 1 82 ? -2.702 -2.166 -12.442 1.00 91.88 82 HIS A C 1
ATOM 643 O O . HIS A 1 82 ? -2.963 -0.969 -12.532 1.00 91.88 82 HIS A O 1
ATOM 649 N N . GLY A 1 83 ? -1.525 -2.611 -11.996 1.00 89.62 83 GLY A N 1
ATOM 650 C CA . GLY A 1 83 ? -0.444 -1.774 -11.496 1.00 89.62 83 GLY A CA 1
ATOM 651 C C . GLY A 1 83 ? -0.635 -1.252 -10.073 1.00 89.62 83 GLY A C 1
ATOM 652 O O . GLY A 1 83 ? -1.728 -1.252 -9.498 1.00 89.62 83 GLY A O 1
ATOM 653 N N . ILE A 1 84 ? 0.470 -0.769 -9.506 1.00 88.94 84 ILE A N 1
ATOM 654 C CA . ILE A 1 84 ? 0.502 -0.127 -8.188 1.00 88.94 84 ILE A CA 1
ATOM 655 C C . ILE A 1 84 ? -0.285 1.196 -8.122 1.00 88.94 84 ILE A C 1
ATOM 657 O O . ILE A 1 84 ? -0.944 1.397 -7.102 1.00 88.94 84 ILE A O 1
ATOM 661 N N . PRO A 1 85 ? -0.345 2.068 -9.155 1.00 88.62 85 PRO A N 1
ATOM 662 C CA . PRO A 1 85 ? -1.143 3.293 -9.036 1.00 88.62 85 PRO A CA 1
ATOM 663 C C . PRO A 1 85 ? -2.645 3.000 -8.958 1.00 88.62 85 PRO A C 1
ATOM 665 O O . PRO A 1 85 ? -3.382 3.697 -8.256 1.00 88.62 85 PRO A O 1
ATOM 668 N N . TRP A 1 86 ? -3.125 1.949 -9.632 1.00 92.19 86 TRP A N 1
ATOM 669 C CA . TRP A 1 86 ? -4.498 1.483 -9.434 1.00 92.19 86 TRP A CA 1
ATOM 670 C C . TRP A 1 86 ? -4.707 0.993 -8.001 1.00 92.19 86 TRP A C 1
ATOM 672 O O . TRP A 1 86 ? -5.695 1.369 -7.376 1.00 92.19 86 TRP A O 1
ATOM 682 N N . LEU A 1 87 ? -3.770 0.207 -7.463 1.00 92.56 87 LEU A N 1
ATOM 683 C CA . LEU A 1 87 ? -3.852 -0.315 -6.100 1.00 92.56 87 LEU A CA 1
ATOM 684 C C . LEU A 1 87 ? -3.879 0.809 -5.053 1.00 92.56 87 LEU A C 1
ATOM 686 O O . LEU A 1 87 ? -4.713 0.773 -4.151 1.00 92.56 87 LEU A O 1
ATOM 690 N N . ALA A 1 88 ? -3.016 1.818 -5.190 1.00 90.81 88 ALA A N 1
ATOM 691 C CA . ALA A 1 88 ? -2.983 2.988 -4.314 1.00 90.81 88 ALA A CA 1
ATOM 692 C C . ALA A 1 88 ? -4.327 3.732 -4.330 1.00 90.81 88 ALA A C 1
ATOM 694 O O . ALA A 1 88 ? -4.926 3.976 -3.281 1.00 90.81 88 ALA A O 1
ATOM 695 N N . ASN A 1 89 ? -4.863 4.001 -5.525 1.00 91.12 89 ASN A N 1
ATOM 696 C CA . ASN A 1 89 ? -6.178 4.625 -5.677 1.00 91.12 89 ASN A CA 1
ATOM 697 C C . ASN A 1 89 ? -7.306 3.758 -5.106 1.00 91.12 89 ASN A C 1
ATOM 699 O O . ASN A 1 89 ? -8.218 4.280 -4.465 1.00 91.12 89 ASN A O 1
ATOM 703 N N . TYR A 1 90 ? -7.240 2.441 -5.302 1.00 93.50 90 TYR A N 1
ATOM 704 C CA . TYR A 1 90 ? -8.216 1.500 -4.769 1.00 93.50 90 TYR A CA 1
ATOM 705 C C . TYR A 1 90 ? -8.233 1.528 -3.236 1.00 93.50 90 TYR A C 1
ATOM 707 O O . TYR A 1 90 ? -9.302 1.698 -2.649 1.00 93.50 90 TYR A O 1
ATOM 715 N N . MET A 1 91 ? -7.069 1.466 -2.581 1.00 93.44 91 MET A N 1
ATOM 716 C CA . MET A 1 91 ? -6.960 1.573 -1.119 1.00 93.44 91 MET A CA 1
ATOM 717 C C . MET A 1 91 ? -7.488 2.919 -0.618 1.00 93.44 91 MET A C 1
ATOM 719 O O . MET A 1 91 ? -8.388 2.955 0.223 1.00 93.44 91 MET A O 1
ATOM 723 N N . LYS A 1 92 ? -7.029 4.017 -1.224 1.00 92.00 92 LYS A N 1
ATOM 724 C CA . LYS A 1 92 ? -7.440 5.378 -0.866 1.00 92.00 92 LYS A CA 1
ATOM 725 C C . LYS A 1 92 ? -8.945 5.597 -1.001 1.00 92.00 92 LYS A C 1
ATOM 727 O O . LYS A 1 92 ? -9.561 6.198 -0.124 1.00 92.00 92 LYS A O 1
ATOM 732 N N . SER A 1 93 ? -9.562 5.073 -2.063 1.00 94.75 93 SER A N 1
ATOM 733 C CA . SER A 1 93 ? -11.016 5.165 -2.278 1.00 94.75 93 SER A CA 1
ATOM 734 C C . SER A 1 93 ? -11.840 4.432 -1.214 1.00 94.75 93 SER A C 1
ATOM 736 O O . SER A 1 93 ? -12.998 4.777 -0.994 1.00 94.75 93 SER A O 1
ATOM 738 N N . ASN A 1 94 ? -11.230 3.466 -0.521 1.00 94.19 94 ASN A N 1
ATOM 739 C CA . ASN A 1 94 ? -11.828 2.721 0.582 1.00 94.19 94 ASN A CA 1
ATOM 740 C C . ASN A 1 94 ? -11.409 3.257 1.966 1.00 94.19 94 ASN A C 1
ATOM 742 O O . ASN A 1 94 ? -11.671 2.606 2.974 1.00 94.19 94 ASN A O 1
ATOM 746 N N . GLY A 1 95 ? -10.758 4.425 2.033 1.00 92.56 95 GLY A N 1
ATOM 747 C CA . GLY A 1 95 ? -10.302 5.020 3.293 1.00 92.56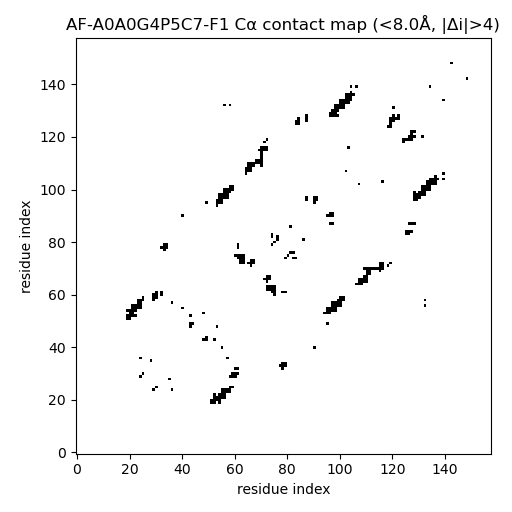 95 GLY A CA 1
ATOM 748 C C . GLY A 1 95 ? -9.069 4.344 3.901 1.00 92.56 95 GLY A C 1
ATOM 749 O O . GLY A 1 95 ? -8.802 4.533 5.083 1.00 92.56 95 GLY A O 1
ATOM 750 N N . LEU A 1 96 ? -8.330 3.562 3.110 1.00 93.75 96 LEU A N 1
ATOM 751 C CA . LEU A 1 96 ? -7.094 2.900 3.522 1.00 93.75 96 LEU A CA 1
ATOM 752 C C . LEU A 1 96 ? -5.869 3.629 2.964 1.00 93.75 96 LEU A C 1
ATOM 754 O O . LEU A 1 96 ? -5.920 4.234 1.894 1.00 93.75 96 LEU A O 1
ATOM 758 N N . HIS A 1 97 ? -4.750 3.499 3.667 1.00 91.00 97 HIS A N 1
ATOM 759 C CA . HIS A 1 97 ? -3.447 4.019 3.277 1.00 91.00 97 HIS A CA 1
ATOM 760 C C . HIS A 1 97 ? -2.522 2.886 2.827 1.00 91.00 97 HIS A C 1
ATOM 762 O O . HIS A 1 97 ? -2.349 1.897 3.549 1.00 91.00 97 HIS A O 1
ATOM 768 N N . LEU A 1 98 ? -1.888 3.050 1.667 1.00 92.00 98 LEU A N 1
ATOM 769 C CA . LEU A 1 98 ? -0.943 2.084 1.113 1.00 92.00 98 LEU A CA 1
ATOM 770 C C . LEU A 1 98 ? 0.496 2.522 1.389 1.00 92.00 98 LEU A C 1
ATOM 772 O O . LEU A 1 98 ? 0.943 3.561 0.915 1.00 92.00 98 LEU A O 1
ATOM 776 N N . GLY A 1 99 ? 1.248 1.692 2.103 1.00 90.12 99 GLY A N 1
ATOM 777 C CA . GLY A 1 99 ? 2.698 1.798 2.198 1.00 90.12 99 GLY A CA 1
ATOM 778 C C . GLY A 1 99 ? 3.392 0.764 1.323 1.00 90.12 99 GLY A C 1
ATOM 779 O O . GLY A 1 99 ? 2.878 -0.343 1.159 1.00 90.12 99 GLY A O 1
ATOM 780 N N . ILE A 1 100 ? 4.575 1.091 0.801 1.00 87.38 100 ILE A N 1
ATOM 781 C CA . ILE A 1 100 ? 5.384 0.140 0.022 1.00 87.38 100 ILE A CA 1
ATOM 782 C C . ILE A 1 100 ? 6.736 -0.116 0.678 1.00 87.38 100 ILE A C 1
ATOM 784 O O . ILE A 1 100 ? 7.366 0.790 1.235 1.00 87.38 100 ILE A O 1
ATOM 788 N N . TYR A 1 101 ? 7.192 -1.359 0.597 1.00 84.50 101 TYR A N 1
ATOM 789 C CA . TYR A 1 101 ? 8.541 -1.732 0.981 1.00 84.50 101 TYR A CA 1
ATOM 790 C C . TYR A 1 101 ? 9.533 -1.464 -0.143 1.00 84.50 101 TYR A C 1
ATOM 792 O O . TYR A 1 101 ? 9.275 -1.753 -1.311 1.00 84.50 101 TYR A O 1
ATOM 800 N N . GLN A 1 102 ? 10.708 -0.971 0.230 1.00 74.44 102 GLN A N 1
ATOM 801 C CA . GLN A 1 102 ? 11.843 -0.857 -0.667 1.00 74.44 102 GLN A CA 1
ATOM 802 C C . GLN A 1 102 ? 13.141 -1.128 0.094 1.00 74.44 102 GLN A C 1
ATOM 804 O O . GLN A 1 102 ? 13.380 -0.556 1.158 1.00 74.44 102 GLN A O 1
ATOM 809 N N . ASP A 1 103 ? 14.027 -1.944 -0.475 1.00 68.69 103 ASP A N 1
ATOM 810 C CA . ASP A 1 103 ? 15.402 -2.085 0.007 1.00 68.69 103 ASP A CA 1
ATOM 811 C C . ASP A 1 103 ? 16.335 -1.230 -0.872 1.00 68.69 103 ASP A C 1
ATOM 813 O O . ASP A 1 103 ? 16.420 -1.459 -2.080 1.00 68.69 103 ASP A O 1
ATOM 817 N N . PRO A 1 104 ? 17.054 -0.233 -0.321 1.00 54.94 104 PRO A N 1
ATOM 818 C CA . PRO A 1 104 ? 18.039 0.525 -1.091 1.00 54.94 104 PRO A CA 1
ATOM 819 C C . PRO A 1 104 ? 19.316 -0.281 -1.422 1.00 54.94 104 PRO A C 1
ATOM 821 O O . PRO A 1 104 ? 20.199 0.225 -2.122 1.00 54.94 104 PRO A O 1
ATOM 824 N N . GLY A 1 105 ? 19.430 -1.512 -0.922 1.00 52.75 105 GLY A N 1
ATOM 825 C CA . GLY A 1 105 ? 20.541 -2.443 -1.077 1.00 52.75 105 GLY A CA 1
ATOM 826 C C . GLY A 1 105 ? 20.619 -3.182 -2.420 1.00 52.75 105 GLY A C 1
ATOM 827 O O . GLY A 1 105 ? 19.806 -3.028 -3.325 1.00 52.75 105 GLY A O 1
ATOM 828 N N . LEU A 1 106 ? 21.672 -3.995 -2.544 1.00 48.16 106 LEU A N 1
ATOM 829 C CA . LEU A 1 106 ? 22.164 -4.634 -3.778 1.00 48.16 106 LEU A CA 1
ATOM 830 C C . LEU A 1 106 ? 21.306 -5.796 -4.315 1.00 48.16 106 LEU A C 1
ATOM 832 O O . LEU A 1 106 ? 21.710 -6.432 -5.286 1.00 48.16 106 LEU A O 1
ATOM 836 N N . ARG A 1 107 ? 20.180 -6.130 -3.669 1.00 51.22 107 ARG A N 1
ATOM 837 C CA . ARG A 1 107 ? 19.347 -7.279 -4.068 1.00 51.22 107 ARG A CA 1
ATOM 838 C C . ARG A 1 107 ? 18.548 -7.018 -5.336 1.00 51.22 107 ARG A C 1
ATOM 840 O O . ARG A 1 107 ? 18.315 -7.946 -6.095 1.00 51.22 107 ARG A O 1
ATOM 847 N N . ILE A 1 108 ? 18.199 -5.763 -5.586 1.00 54.47 108 ILE A N 1
ATOM 848 C CA . ILE A 1 108 ? 17.631 -5.357 -6.865 1.00 54.47 108 ILE A CA 1
ATOM 849 C C . ILE A 1 108 ? 18.792 -5.269 -7.853 1.00 54.47 108 ILE A C 1
ATOM 851 O O . ILE A 1 108 ? 19.745 -4.507 -7.631 1.00 54.47 108 ILE A O 1
ATOM 855 N N . ARG A 1 109 ? 18.748 -6.055 -8.932 1.00 50.12 109 ARG A N 1
ATOM 856 C CA . ARG A 1 109 ? 19.802 -6.022 -9.948 1.00 50.12 109 ARG A CA 1
ATOM 857 C C . ARG A 1 109 ? 19.697 -4.701 -10.701 1.00 50.12 109 ARG A C 1
ATOM 859 O O . ARG A 1 109 ? 18.850 -4.526 -11.571 1.00 50.12 109 ARG A O 1
ATOM 866 N N . ARG A 1 110 ? 20.562 -3.749 -10.357 1.00 51.38 110 ARG A N 1
ATOM 867 C CA . ARG A 1 110 ? 20.615 -2.456 -11.043 1.00 51.38 110 ARG A CA 1
ATOM 868 C C . ARG A 1 110 ? 21.276 -2.618 -12.407 1.00 51.38 110 ARG A C 1
ATOM 870 O O . ARG A 1 110 ? 22.439 -3.020 -12.486 1.00 51.38 110 ARG A O 1
ATOM 877 N N . VAL A 1 111 ? 20.564 -2.258 -13.469 1.00 41.62 111 VAL A N 1
ATOM 878 C CA . VAL A 1 111 ? 21.168 -1.994 -14.777 1.00 41.62 111 VAL A CA 1
ATOM 879 C C . VAL A 1 111 ? 21.727 -0.570 -14.726 1.00 41.62 111 VAL A C 1
ATOM 881 O O . VAL A 1 111 ? 20.982 0.399 -14.750 1.00 41.62 111 VAL A O 1
ATOM 884 N N . GLY A 1 112 ? 23.049 -0.435 -14.575 1.00 41.44 112 GLY A N 1
ATOM 885 C CA . GLY A 1 112 ? 23.704 0.874 -14.466 1.00 41.44 112 GLY A CA 1
ATOM 886 C C . GLY A 1 112 ? 23.529 1.546 -13.093 1.00 41.44 112 GLY A C 1
ATOM 887 O O . GLY A 1 112 ? 22.512 1.439 -12.417 1.00 41.44 112 GLY A O 1
ATOM 888 N N . ALA A 1 113 ? 24.573 2.222 -12.621 1.00 37.19 113 ALA A N 1
ATOM 889 C CA . ALA A 1 113 ? 24.667 2.761 -11.263 1.00 37.19 113 ALA A CA 1
ATOM 890 C C . ALA A 1 113 ? 23.901 4.090 -11.058 1.00 37.19 113 ALA A C 1
ATOM 892 O O . ALA A 1 113 ? 24.489 5.072 -10.608 1.00 37.19 113 ALA A O 1
ATOM 893 N N . SER A 1 114 ? 22.604 4.151 -11.371 1.00 40.41 114 SER A N 1
ATOM 894 C CA . SER A 1 114 ? 21.766 5.323 -11.077 1.00 40.41 114 SER A CA 1
ATOM 895 C C . SER A 1 114 ? 20.806 5.063 -9.902 1.00 40.41 114 SER A C 1
ATOM 897 O O . SER A 1 114 ? 20.392 3.940 -9.604 1.00 40.41 114 SER A O 1
ATOM 899 N N . LEU A 1 115 ? 20.507 6.121 -9.145 1.00 43.88 115 LEU A N 1
ATOM 900 C CA . LEU A 1 115 ? 19.653 6.133 -7.948 1.00 43.88 115 LEU A CA 1
ATOM 901 C C . LEU A 1 115 ? 18.149 6.118 -8.309 1.00 43.88 115 LEU A C 1
ATOM 903 O O . LEU A 1 115 ? 17.378 6.916 -7.782 1.00 43.88 115 LEU A O 1
ATOM 907 N N . GLY A 1 116 ? 17.717 5.253 -9.233 1.00 43.03 116 GLY A N 1
ATOM 908 C CA . GLY A 1 116 ? 16.355 5.300 -9.790 1.00 43.03 116 GLY A CA 1
ATOM 909 C C . GLY A 1 116 ? 15.225 4.985 -8.801 1.00 43.03 116 GLY A C 1
ATOM 910 O O . GLY A 1 116 ? 14.118 5.489 -8.966 1.00 43.03 116 GLY A O 1
ATOM 911 N N . GLY A 1 117 ? 15.510 4.286 -7.696 1.00 48.47 117 GLY A N 1
ATOM 912 C CA . GLY A 1 117 ? 14.522 4.002 -6.646 1.00 48.47 117 GLY A CA 1
ATOM 913 C C . GLY A 1 117 ? 13.974 5.232 -5.903 1.00 48.47 117 GLY A C 1
ATOM 914 O O . GLY A 1 117 ? 12.980 5.096 -5.205 1.00 48.47 117 GLY A O 1
ATOM 915 N N . LEU A 1 118 ? 14.588 6.417 -6.038 1.00 47.69 118 LEU A N 1
ATOM 916 C CA . LEU A 1 118 ? 14.090 7.676 -5.453 1.00 47.69 118 LEU A CA 1
ATOM 917 C C . LEU A 1 118 ? 12.991 8.348 -6.289 1.00 47.69 118 LEU A C 1
ATOM 919 O O . LEU A 1 118 ? 12.269 9.201 -5.778 1.00 47.69 118 LEU A O 1
ATOM 923 N N . ARG A 1 119 ? 12.861 7.992 -7.575 1.00 45.38 119 ARG A N 1
ATOM 924 C CA . ARG A 1 119 ? 11.869 8.611 -8.471 1.00 45.38 119 ARG A CA 1
ATOM 925 C C . ARG A 1 119 ? 10.441 8.211 -8.098 1.00 45.38 119 ARG A C 1
ATOM 927 O O . ARG A 1 119 ? 9.544 9.029 -8.188 1.00 45.38 119 ARG A O 1
ATOM 934 N N . TYR A 1 120 ? 10.263 7.011 -7.564 1.00 53.34 120 TYR A N 1
ATOM 935 C CA . TYR A 1 120 ? 8.978 6.420 -7.178 1.00 53.34 120 TYR A CA 1
ATOM 936 C C . TYR A 1 120 ? 8.566 6.717 -5.725 1.00 53.34 120 TYR A C 1
ATOM 938 O O . TYR A 1 120 ? 7.901 5.922 -5.070 1.00 53.34 120 TYR A O 1
ATOM 946 N N . GLN A 1 121 ? 9.055 7.818 -5.155 1.00 52.75 121 GLN A N 1
ATOM 947 C CA . GLN A 1 121 ? 8.884 8.129 -3.727 1.00 52.75 121 GLN A CA 1
ATOM 948 C C . GLN A 1 121 ? 8.195 9.474 -3.489 1.00 52.75 121 GLN A C 1
ATOM 950 O O . GLN A 1 121 ? 8.016 9.874 -2.340 1.00 52.75 121 GLN A O 1
ATOM 955 N N . GLN A 1 122 ? 7.839 10.194 -4.557 1.00 49.09 122 GLN A N 1
ATOM 956 C CA . GLN A 1 122 ? 7.194 11.498 -4.454 1.00 49.09 122 GLN A CA 1
ATOM 957 C C . GLN A 1 122 ? 5.715 11.402 -4.832 1.00 49.09 122 GLN A C 1
ATOM 959 O O . GLN A 1 122 ? 5.387 10.705 -5.797 1.00 49.09 122 GLN A O 1
ATOM 964 N N . PRO A 1 123 ? 4.840 12.147 -4.131 1.00 49.50 123 PRO A N 1
ATOM 965 C CA . PRO A 1 123 ? 3.453 12.280 -4.531 1.00 49.50 123 PRO A CA 1
ATOM 966 C C . PRO A 1 123 ? 3.327 12.690 -6.001 1.00 49.50 123 PRO A C 1
ATOM 968 O O . PRO A 1 123 ? 3.932 13.681 -6.417 1.00 49.50 123 PRO A O 1
ATOM 971 N N . GLY A 1 124 ? 2.565 11.923 -6.784 1.00 51.22 124 GLY A N 1
ATOM 972 C CA . GLY A 1 124 ? 2.390 12.148 -8.227 1.00 51.22 124 GLY A CA 1
ATOM 973 C C . GLY A 1 124 ? 3.334 11.379 -9.167 1.00 51.22 124 GLY A C 1
ATOM 974 O O . GLY A 1 124 ? 3.331 11.669 -10.363 1.00 51.22 124 GLY A O 1
ATOM 975 N N . TYR A 1 125 ? 4.111 10.412 -8.666 1.00 56.94 125 TYR A N 1
ATOM 976 C CA . TYR A 1 125 ? 4.806 9.400 -9.485 1.00 56.94 125 TYR A CA 1
ATOM 977 C C . TYR A 1 125 ? 4.050 8.061 -9.506 1.00 56.94 125 TYR A C 1
ATOM 979 O O . TYR A 1 125 ? 3.137 7.852 -8.709 1.00 56.94 125 TYR A O 1
ATOM 987 N N . ASP A 1 126 ? 4.436 7.152 -10.411 1.00 56.03 126 ASP A N 1
ATOM 988 C CA . ASP A 1 126 ? 3.641 5.986 -10.843 1.00 56.03 126 ASP A CA 1
ATOM 989 C C . ASP A 1 126 ? 3.174 5.020 -9.741 1.00 56.03 126 ASP A C 1
ATOM 991 O O . ASP A 1 126 ? 2.312 4.199 -10.003 1.00 56.03 126 ASP A O 1
ATOM 995 N N . ASN A 1 127 ? 3.693 5.066 -8.517 1.00 62.00 127 ASN A N 1
ATOM 996 C CA . ASN A 1 127 ? 3.312 4.161 -7.424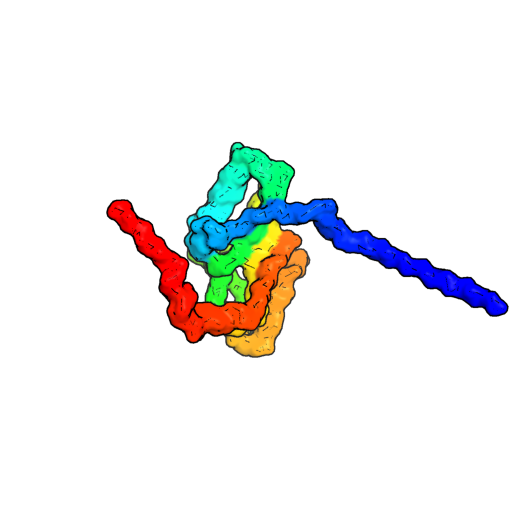 1.00 62.00 127 ASN A CA 1
ATOM 997 C C . ASN A 1 127 ? 2.718 4.860 -6.180 1.00 62.00 127 ASN A C 1
ATOM 999 O O . ASN A 1 127 ? 2.315 4.145 -5.267 1.00 62.00 127 ASN A O 1
ATOM 1003 N N . ASP A 1 128 ? 2.681 6.202 -6.151 1.00 64.31 128 ASP A N 1
ATOM 1004 C CA . ASP A 1 128 ? 2.110 7.117 -5.130 1.00 64.31 128 ASP A CA 1
ATOM 1005 C C . ASP A 1 128 ? 1.791 6.508 -3.738 1.00 64.31 128 ASP A C 1
ATOM 1007 O O . ASP A 1 128 ? 0.621 6.440 -3.348 1.00 64.31 128 ASP A O 1
ATOM 1011 N N . PRO A 1 129 ? 2.793 6.025 -2.971 1.00 75.31 129 PRO A N 1
ATOM 1012 C CA . PRO A 1 129 ? 2.543 5.447 -1.655 1.00 75.31 129 PRO A CA 1
ATOM 1013 C C . PRO A 1 129 ? 2.311 6.531 -0.593 1.00 75.31 129 PRO A C 1
ATOM 1015 O O . PRO A 1 129 ? 2.983 7.562 -0.577 1.00 75.31 129 PRO A O 1
ATOM 1018 N N . ASP A 1 130 ? 1.438 6.256 0.376 1.00 73.62 130 ASP A N 1
ATOM 1019 C CA . ASP A 1 130 ? 1.219 7.126 1.537 1.00 73.62 130 ASP A CA 1
ATOM 1020 C C . ASP A 1 130 ? 2.418 7.112 2.507 1.00 73.62 130 ASP A C 1
ATOM 1022 O O . ASP A 1 130 ? 2.640 8.075 3.245 1.00 73.62 130 ASP A O 1
ATOM 1026 N N . PHE A 1 131 ? 3.182 6.011 2.549 1.00 80.75 131 PHE A N 1
ATOM 1027 C CA . PHE A 1 131 ? 4.383 5.871 3.381 1.00 80.75 131 PHE A CA 1
ATOM 1028 C C . PHE A 1 131 ? 5.354 4.793 2.864 1.00 80.75 131 PHE A C 1
ATOM 1030 O O . PHE A 1 131 ? 5.000 3.939 2.054 1.00 80.75 131 PHE A O 1
ATOM 1037 N N . LEU A 1 132 ? 6.602 4.817 3.346 1.00 80.88 132 LEU A N 1
ATOM 1038 C CA . LEU A 1 132 ? 7.664 3.899 2.917 1.00 80.88 132 LEU A CA 1
ATOM 1039 C C . LEU A 1 132 ? 8.160 3.024 4.068 1.00 80.88 132 LEU A C 1
ATOM 1041 O O . LEU A 1 132 ? 8.383 3.509 5.179 1.00 80.88 132 LEU A O 1
ATOM 1045 N N . ILE A 1 133 ? 8.416 1.750 3.770 1.00 79.00 133 ILE A N 1
ATOM 1046 C CA . ILE A 1 133 ? 9.149 0.831 4.642 1.00 79.00 133 ILE A CA 1
ATOM 1047 C C . ILE A 1 133 ? 10.518 0.587 4.015 1.00 79.00 133 ILE A C 1
ATOM 1049 O O . ILE A 1 133 ? 10.639 -0.102 3.006 1.00 79.00 133 ILE A O 1
ATOM 1053 N N . ALA A 1 134 ? 11.562 1.160 4.611 1.00 76.19 134 ALA A N 1
ATOM 1054 C CA . ALA A 1 134 ? 12.925 0.989 4.124 1.00 76.19 134 ALA A CA 1
ATOM 1055 C C . ALA A 1 134 ? 13.577 -0.264 4.727 1.00 76.19 134 ALA A C 1
ATOM 1057 O O . ALA A 1 134 ? 13.711 -0.388 5.947 1.00 76.19 134 ALA A O 1
ATOM 1058 N N . GLY A 1 135 ? 14.026 -1.178 3.866 1.00 65.62 135 GLY A N 1
ATOM 1059 C CA . GLY A 1 135 ? 14.889 -2.290 4.252 1.00 65.62 135 GLY A CA 1
ATOM 1060 C C . GLY A 1 135 ? 16.239 -1.806 4.787 1.00 65.62 135 GLY A C 1
ATOM 1061 O O . GLY A 1 135 ? 16.740 -0.752 4.393 1.00 65.62 135 GLY A O 1
ATOM 1062 N N . GLN A 1 136 ? 16.847 -2.580 5.691 1.00 64.44 136 GLN A N 1
ATOM 1063 C CA . GLN A 1 136 ? 18.219 -2.334 6.136 1.00 64.44 136 GLN A CA 1
ATOM 1064 C C . GLN A 1 136 ? 19.214 -3.027 5.191 1.00 64.44 136 GLN A C 1
ATOM 1066 O O . GLN A 1 136 ? 19.288 -4.262 5.199 1.00 64.44 136 GLN A O 1
ATOM 1071 N N . PRO A 1 137 ? 20.056 -2.273 4.455 1.00 56.62 137 PRO A N 1
ATOM 1072 C CA . PRO A 1 137 ? 20.913 -2.841 3.412 1.00 56.62 137 PRO A CA 1
ATOM 1073 C C . PRO A 1 137 ? 21.862 -3.938 3.905 1.00 56.62 137 PRO A C 1
ATOM 1075 O O . PRO A 1 137 ? 22.135 -4.895 3.183 1.00 56.62 137 PRO A O 1
ATOM 1078 N N . SER A 1 138 ? 22.355 -3.832 5.143 1.00 55.81 138 SER A N 1
ATOM 1079 C CA . SER A 1 138 ? 23.323 -4.770 5.728 1.00 55.81 138 SER A CA 1
ATOM 1080 C C . SER A 1 138 ? 22.715 -6.112 6.149 1.00 55.81 138 SER A C 1
ATOM 1082 O O . SER A 1 138 ? 23.410 -7.126 6.134 1.00 55.81 138 SER A O 1
ATOM 1084 N N . LEU A 1 139 ? 21.422 -6.156 6.487 1.00 53.97 139 LEU A N 1
ATOM 1085 C CA . LEU A 1 139 ? 20.738 -7.392 6.890 1.00 53.97 139 LEU A CA 1
ATOM 1086 C C . LEU A 1 139 ? 20.288 -8.235 5.691 1.00 53.97 139 LEU A C 1
ATOM 1088 O O . LEU A 1 139 ? 20.090 -9.446 5.821 1.00 53.97 139 LEU A O 1
ATOM 1092 N N . SER A 1 140 ? 20.190 -7.620 4.512 1.00 51.53 140 SER A N 1
ATOM 1093 C CA . SER A 1 140 ? 19.950 -8.316 3.246 1.00 51.53 140 SER A CA 1
ATOM 1094 C C . SER A 1 140 ? 21.119 -9.250 2.863 1.00 51.53 140 SER A C 1
ATOM 1096 O O . SER A 1 140 ? 20.924 -10.255 2.186 1.00 51.53 140 SER A O 1
ATOM 1098 N N . TRP A 1 141 ? 22.341 -8.991 3.335 1.00 40.12 141 TRP A N 1
ATOM 1099 C CA . TRP A 1 141 ? 23.539 -9.748 2.946 1.00 40.12 141 TRP A CA 1
ATOM 1100 C C . TRP A 1 141 ? 23.694 -11.093 3.681 1.00 40.12 141 TRP A C 1
ATOM 1102 O O . TRP A 1 141 ? 24.221 -12.057 3.126 1.00 40.12 141 TRP A O 1
ATOM 1112 N N . ASN A 1 142 ? 23.215 -11.183 4.926 1.00 39.44 142 ASN A N 1
ATOM 1113 C CA . ASN A 1 142 ? 23.539 -12.305 5.819 1.00 39.44 142 ASN A CA 1
ATOM 1114 C C . ASN A 1 142 ? 22.553 -13.480 5.752 1.00 39.44 142 ASN A C 1
ATOM 1116 O O . ASN A 1 142 ? 22.920 -14.596 6.112 1.00 39.44 142 ASN A O 1
ATOM 1120 N N . LYS A 1 143 ? 21.329 -13.280 5.243 1.00 45.47 143 LYS A N 1
ATOM 1121 C CA . LYS A 1 143 ? 20.323 -14.361 5.153 1.00 45.47 143 LYS A CA 1
ATOM 1122 C C . LYS A 1 143 ? 20.707 -15.493 4.191 1.00 45.47 143 LYS A C 1
ATOM 1124 O O . LYS A 1 143 ? 20.153 -16.581 4.295 1.00 45.47 143 LYS A O 1
ATOM 1129 N N . GLU A 1 144 ? 21.631 -15.254 3.262 1.00 45.47 144 GLU A N 1
ATOM 1130 C CA . GLU A 1 144 ? 22.041 -16.252 2.264 1.00 45.47 144 GLU A CA 1
ATOM 1131 C C . GLU A 1 144 ? 23.381 -16.927 2.595 1.00 45.47 144 GLU A C 1
ATOM 1133 O O . GLU A 1 144 ? 23.664 -18.014 2.096 1.00 45.47 144 GLU A O 1
ATOM 1138 N N . LYS A 1 145 ? 24.184 -16.327 3.487 1.00 40.84 145 LYS A N 1
ATOM 1139 C CA . LYS A 1 145 ? 25.505 -16.844 3.879 1.00 40.84 145 LYS A CA 1
ATOM 1140 C C . LYS A 1 145 ? 25.549 -17.522 5.246 1.00 40.84 145 LYS A C 1
ATOM 1142 O O . LYS A 1 145 ? 26.569 -18.132 5.550 1.00 40.84 145 LYS A O 1
ATOM 1147 N N . ASP A 1 146 ? 24.481 -17.455 6.041 1.00 42.09 146 ASP A N 1
ATOM 1148 C CA . ASP A 1 146 ? 24.419 -18.140 7.334 1.00 42.09 146 ASP A CA 1
ATOM 1149 C C . ASP A 1 146 ? 23.581 -19.436 7.259 1.00 42.09 146 ASP A C 1
ATOM 1151 O O . ASP A 1 146 ? 22.345 -19.392 7.307 1.00 42.09 146 ASP A O 1
ATOM 1155 N N . PRO A 1 147 ? 24.218 -20.618 7.144 1.00 45.88 147 PRO A N 1
ATOM 1156 C CA . PRO A 1 147 ? 23.517 -21.899 7.122 1.00 45.88 147 PRO A CA 1
ATOM 1157 C C . PRO A 1 147 ? 22.775 -22.225 8.432 1.00 45.88 147 PRO A C 1
ATOM 1159 O O . PRO A 1 147 ? 21.938 -23.129 8.433 1.00 45.88 147 PRO A O 1
ATOM 1162 N N . THR A 1 148 ? 23.007 -21.497 9.531 1.00 43.72 148 THR A N 1
ATOM 1163 C CA . THR A 1 148 ? 22.322 -21.747 10.812 1.00 43.72 148 THR A CA 1
ATOM 1164 C C . THR A 1 148 ? 20.872 -21.251 10.826 1.00 43.72 148 THR A C 1
ATOM 1166 O O . THR A 1 148 ? 20.029 -21.839 11.501 1.00 43.72 148 THR A O 1
ATOM 1169 N N . LEU A 1 149 ? 20.520 -20.262 9.995 1.00 46.16 149 LEU A N 1
ATOM 1170 C CA . LEU A 1 149 ? 19.151 -19.733 9.895 1.00 46.16 149 LEU A CA 1
ATOM 1171 C C . LEU A 1 149 ? 18.231 -20.555 8.970 1.00 46.16 149 LEU A C 1
ATOM 1173 O O . LEU A 1 149 ? 17.022 -20.325 8.952 1.00 46.16 149 LEU A O 1
ATOM 1177 N N . ARG A 1 150 ? 18.758 -21.550 8.238 1.00 42.97 150 ARG A N 1
ATOM 1178 C CA . ARG A 1 150 ? 17.957 -22.485 7.415 1.00 42.97 150 ARG A CA 1
ATOM 1179 C C . ARG A 1 150 ? 17.307 -23.629 8.207 1.00 42.97 150 ARG A C 1
ATOM 1181 O O . ARG A 1 150 ? 16.494 -24.349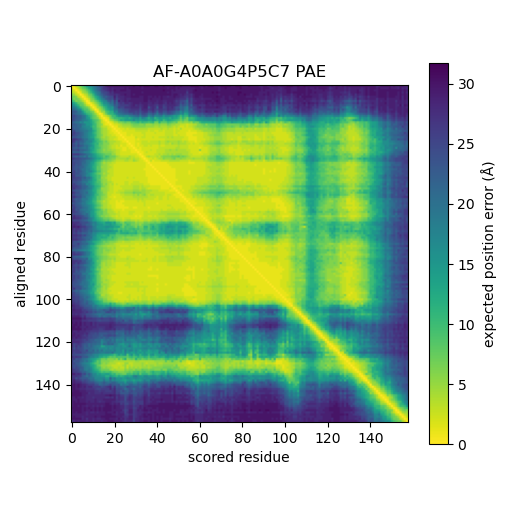 7.637 1.00 42.97 150 ARG A O 1
ATOM 1188 N N . SER A 1 151 ? 17.634 -23.818 9.489 1.00 41.72 151 SER A N 1
ATOM 1189 C CA . SER A 1 151 ? 17.250 -25.024 10.255 1.00 41.72 151 SER A CA 1
ATOM 1190 C C . SER A 1 151 ? 16.503 -24.757 11.573 1.00 41.72 151 SER A C 1
ATOM 1192 O O . SER A 1 151 ? 16.499 -25.590 12.473 1.00 41.72 151 SER A O 1
ATOM 1194 N N . GLY A 1 152 ? 15.829 -23.610 11.692 1.00 37.62 152 GLY A N 1
ATOM 1195 C CA . GLY A 1 152 ? 15.264 -23.134 12.961 1.00 37.62 152 GLY A CA 1
ATOM 1196 C C . GLY A 1 152 ? 13.767 -23.352 13.218 1.00 37.62 152 GLY A C 1
ATOM 1197 O O . GLY A 1 152 ? 13.219 -22.621 14.036 1.00 37.62 152 GLY A O 1
ATOM 1198 N N . LEU A 1 153 ? 13.079 -24.292 12.560 1.00 37.03 153 LEU A N 1
ATOM 1199 C CA . LEU A 1 153 ? 11.723 -24.686 12.979 1.00 37.03 153 LEU A CA 1
ATOM 1200 C C . LEU A 1 153 ? 11.738 -26.140 13.464 1.00 37.03 153 LEU A C 1
ATOM 1202 O O . LEU A 1 153 ? 12.030 -27.030 12.661 1.00 37.03 153 LEU A O 1
ATOM 1206 N N . PRO A 1 154 ? 11.431 -26.421 14.747 1.00 33.81 154 PRO A N 1
ATOM 1207 C CA . PRO A 1 154 ? 11.245 -27.793 15.181 1.00 33.81 154 PRO A CA 1
ATOM 1208 C C . PRO A 1 154 ? 10.057 -28.389 14.422 1.00 33.81 154 PRO A C 1
ATOM 1210 O O . PRO A 1 154 ? 8.966 -27.822 14.383 1.00 33.81 154 PRO A O 1
ATOM 1213 N N . SER A 1 155 ? 10.288 -29.546 13.803 1.00 37.47 155 SER A N 1
ATOM 1214 C CA . SER A 1 155 ? 9.238 -30.397 13.254 1.00 37.47 155 SER A CA 1
ATOM 1215 C C . SER A 1 155 ? 8.282 -30.777 14.386 1.00 37.47 155 SER A C 1
ATOM 1217 O O . SER A 1 155 ? 8.611 -31.610 15.230 1.00 37.47 155 SER A O 1
ATOM 1219 N N . VAL A 1 156 ? 7.099 -30.164 14.414 1.00 38.94 156 VAL A N 1
ATOM 1220 C CA . VAL A 1 156 ? 5.976 -30.677 15.198 1.00 38.94 156 VAL A CA 1
ATOM 1221 C C . VAL A 1 156 ? 5.368 -31.806 14.373 1.00 38.94 156 VAL A C 1
ATOM 1223 O O . VAL A 1 156 ? 4.603 -31.574 13.439 1.00 38.94 156 VAL A O 1
ATOM 1226 N N . ARG A 1 157 ? 5.792 -33.037 14.667 1.00 33.75 157 ARG A N 1
ATOM 1227 C CA . ARG A 1 157 ? 5.059 -34.239 14.268 1.00 33.75 157 ARG A CA 1
ATOM 1228 C C . ARG A 1 157 ? 3.883 -34.417 15.230 1.00 33.75 157 ARG A C 1
ATOM 1230 O O . ARG A 1 157 ? 4.095 -34.410 16.442 1.00 33.75 157 ARG A O 1
ATOM 1237 N N . HIS A 1 158 ? 2.682 -34.529 14.666 1.00 38.50 158 HIS A N 1
ATOM 1238 C CA . HIS A 1 158 ? 1.540 -35.177 15.309 1.00 38.50 158 HIS A CA 1
ATOM 1239 C C . HIS A 1 158 ? 1.798 -36.679 15.452 1.00 38.50 158 HIS A C 1
ATOM 1241 O O . HIS A 1 158 ? 2.507 -37.232 14.576 1.00 38.50 158 HIS A O 1
#

Nearest PDB structures (foldseek):
  1r47-assembly1_A  TM=8.601E-01  e=1.083E-07  Homo sapiens
  3a5v-assembly1_A  TM=7.534E-01  e=2.719E-07  Umbelopsis vinacea
  3lx9-assembly1_B  TM=7.873E-01  e=3.777E-07  Homo sapiens
  3tv8-assembly1_B  TM=7.849E-01  e=1.233E-06  Homo sapiens
  1ktb-assembly1_A  TM=8.927E-01  e=8.856E-06  Gallus gallus

Radius of gyration: 19.95 Å; Cα contacts (8 Å, |Δi|>4): 205; chains: 1; bounding box: 41×79×46 Å

Mean predicted aligned error: 13.17 Å

Organism: Penicillium camemberti (strain FM 013) (NCBI:txid1429867)

Secondary structure (DSSP, 8-state):
--------------S-SSPPPEEEGGGTTTT--TTHHHHHHHHHHHTTGGGT--EEEE-SSSB-SB--TTS---B-TTT-TTHHHHHHHHHHHTT-EEEEEE--STTSB-SSS--GGGGGGSTTSTT--SEEEE--TTHHHHTTT-GGGGS-S-----

Foldseek 3Di:
DDDDDDDDPPDPPCPDPDPQDEAECCVPPNQVQQCVQVVVLVVCVVVVVCVGHLEYEPEPNQWDQEAPQVQAIAGDCNRVVVGQVVVQVVSVVVSHFYEYEDEQAPRRHGNDPDSRDVQQVDQPDRNRGPYYDYDDRVVVPVVVVDPVVVPPDPDPDD

InterPro domains:
  IPR002241 Glycoside hydrolase, family 27 [PF16499] (30-107)
  IPR002241 Glycoside hydrolase, family 27 [PR00740] (13-32)
  IPR002241 Glycoside hydrolase, family 27 [PR00740] (47-62)
  IPR002241 Glycoside hydrolase, family 27 [PR00740] (88-109)
  IPR002241 Glycoside hydrolase, family 27 [PTHR11452] (16-105)
  IPR013785 Aldolase-type TIM barrel [G3DSA:3.20.20.70] (13-116)
  IPR017853 Glycoside hydrolase superfamily [SSF51445] (17-106)

pLDDT: mean 70.78, std 20.29, range [33.75, 95.94]